Protein AF-A0A839LQD0-F1 (afdb_monomer_lite)

Radius of gyration: 14.92 Å; chains: 1; bounding box: 35×22×40 Å

Structure (mmCIF, N/CA/C/O backbone):
data_AF-A0A839LQD0-F1
#
_entry.id   AF-A0A839LQD0-F1
#
loop_
_atom_site.group_PDB
_atom_site.id
_atom_site.type_symbol
_atom_site.label_atom_id
_atom_site.label_alt_id
_atom_site.label_comp_id
_atom_site.label_asym_id
_atom_site.label_entity_id
_atom_site.label_seq_id
_atom_site.pdbx_PDB_ins_code
_atom_site.Cartn_x
_atom_site.Cartn_y
_atom_site.Cartn_z
_atom_site.occupancy
_atom_site.B_iso_or_equiv
_atom_site.auth_seq_id
_atom_site.auth_comp_id
_atom_site.auth_asym_id
_atom_site.auth_atom_id
_atom_site.pdbx_PDB_model_num
ATOM 1 N N . MET A 1 1 ? -11.659 -6.940 -5.621 1.00 69.25 1 MET A N 1
ATOM 2 C CA . MET A 1 1 ? -10.684 -6.035 -4.963 1.00 69.25 1 MET A CA 1
ATOM 3 C C . MET A 1 1 ? -10.480 -6.490 -3.524 1.00 69.25 1 MET A C 1
ATOM 5 O O . MET A 1 1 ? -11.481 -6.711 -2.850 1.00 69.25 1 MET A O 1
ATOM 9 N N . SER A 1 2 ? -9.234 -6.681 -3.073 1.00 87.19 2 SER A N 1
ATOM 10 C CA . SER A 1 2 ? -8.963 -7.249 -1.742 1.00 87.19 2 SER A CA 1
ATOM 11 C C . SER A 1 2 ? -9.320 -6.270 -0.604 1.00 87.19 2 SER A C 1
ATOM 13 O O . SER A 1 2 ? -9.179 -5.057 -0.786 1.00 87.19 2 SER A O 1
ATOM 15 N N . PRO A 1 3 ? -9.759 -6.758 0.575 1.00 89.25 3 PRO A N 1
ATOM 16 C CA . PRO A 1 3 ? -10.039 -5.907 1.739 1.00 89.25 3 PRO A CA 1
ATOM 17 C C . PRO A 1 3 ? -8.834 -5.067 2.181 1.00 89.25 3 PRO A C 1
ATOM 19 O O . PRO A 1 3 ? -8.978 -3.891 2.495 1.00 89.25 3 PRO A O 1
ATOM 22 N N . LEU A 1 4 ? -7.627 -5.640 2.115 1.00 87.38 4 LEU A N 1
ATOM 23 C CA . LEU A 1 4 ? -6.383 -4.936 2.430 1.00 87.38 4 LEU A CA 1
ATOM 24 C C . LEU A 1 4 ? -6.131 -3.759 1.479 1.00 87.38 4 LEU A C 1
ATOM 26 O O . LEU A 1 4 ? -5.774 -2.675 1.929 1.00 87.38 4 LEU A O 1
ATOM 30 N N . ALA A 1 5 ? -6.358 -3.947 0.175 1.00 88.38 5 ALA A N 1
ATOM 31 C CA . ALA A 1 5 ? -6.206 -2.869 -0.798 1.00 88.38 5 ALA A CA 1
ATOM 32 C C . ALA A 1 5 ? -7.203 -1.732 -0.538 1.00 88.38 5 ALA A C 1
ATOM 34 O O . ALA A 1 5 ? -6.844 -0.564 -0.657 1.00 88.38 5 ALA A O 1
ATOM 35 N N . LYS A 1 6 ? -8.441 -2.058 -0.140 1.00 91.19 6 LYS A N 1
ATOM 36 C CA . LYS A 1 6 ? -9.430 -1.045 0.258 1.00 91.19 6 LYS A CA 1
ATOM 37 C C . LYS A 1 6 ? -8.959 -0.253 1.480 1.00 91.19 6 LYS A C 1
ATOM 39 O O . LYS A 1 6 ? -9.038 0.967 1.449 1.00 91.19 6 LYS A O 1
ATOM 44 N N . ALA A 1 7 ? -8.417 -0.923 2.499 1.00 91.00 7 ALA A N 1
ATOM 45 C CA . ALA A 1 7 ? -7.908 -0.269 3.705 1.00 91.00 7 ALA A CA 1
ATOM 46 C C . ALA A 1 7 ? -6.734 0.683 3.409 1.00 91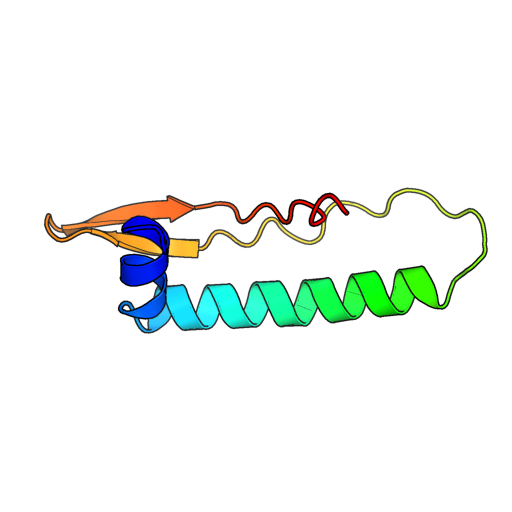.00 7 ALA A C 1
ATOM 48 O O . ALA A 1 7 ? -6.748 1.829 3.847 1.00 91.00 7 ALA A O 1
ATOM 49 N N . VAL A 1 8 ? -5.765 0.257 2.590 1.00 90.19 8 VAL A N 1
ATOM 50 C CA . VAL A 1 8 ? -4.635 1.112 2.173 1.00 90.19 8 VAL A CA 1
ATOM 51 C C . VAL A 1 8 ? -5.103 2.346 1.401 1.00 90.19 8 VAL A C 1
ATOM 53 O O . VAL A 1 8 ? -4.539 3.422 1.564 1.00 90.19 8 VAL A O 1
ATOM 56 N N . LEU A 1 9 ? -6.129 2.213 0.559 1.00 91.19 9 LEU A N 1
ATOM 57 C CA . LEU A 1 9 ? -6.663 3.341 -0.209 1.00 91.19 9 LEU A CA 1
ATOM 58 C C . LEU A 1 9 ? -7.576 4.263 0.610 1.00 91.19 9 LEU A C 1
ATOM 60 O O . LEU A 1 9 ? -7.793 5.402 0.189 1.00 91.19 9 LEU A O 1
ATOM 64 N N . ALA A 1 10 ? -8.109 3.781 1.733 1.00 91.69 10 ALA A N 1
ATOM 65 C CA . ALA A 1 10 ? -8.922 4.559 2.662 1.00 91.69 10 ALA A CA 1
ATOM 66 C C . ALA A 1 10 ? -8.067 5.378 3.647 1.00 91.69 10 ALA A C 1
ATOM 68 O O . ALA A 1 10 ? -8.470 6.479 4.012 1.00 91.69 10 ALA A O 1
ATOM 69 N N . ASP A 1 11 ? -6.888 4.884 4.042 1.00 90.88 11 ASP A N 1
ATOM 70 C CA . ASP A 1 11 ? -5.944 5.609 4.902 1.00 90.88 11 ASP A CA 1
ATOM 71 C C . ASP A 1 11 ? -5.152 6.664 4.085 1.00 90.88 11 ASP A C 1
ATOM 73 O O . ASP A 1 11 ? -4.438 6.307 3.141 1.00 90.88 11 ASP A O 1
ATOM 77 N N . PRO A 1 12 ? -5.248 7.973 4.409 1.00 90.00 12 PRO A N 1
ATOM 78 C CA . PRO A 1 12 ? -4.580 9.029 3.642 1.00 90.00 12 PRO A CA 1
ATOM 79 C C . PRO A 1 12 ? -3.050 8.918 3.611 1.00 90.00 12 PRO A C 1
ATOM 81 O O . PRO A 1 12 ? -2.437 9.224 2.582 1.00 90.00 12 PRO A O 1
ATOM 84 N N . LEU A 1 13 ? -2.434 8.478 4.712 1.00 89.62 13 LEU A N 1
ATOM 85 C CA . LEU A 1 13 ? -0.986 8.319 4.824 1.00 89.62 13 LEU A CA 1
ATOM 86 C C . LEU A 1 13 ? -0.531 7.119 3.993 1.00 89.62 13 LEU A C 1
ATOM 88 O O . LEU A 1 13 ? 0.344 7.262 3.133 1.00 89.62 13 LEU A O 1
ATOM 92 N N . ALA A 1 14 ? -1.177 5.969 4.194 1.00 90.12 14 ALA A N 1
ATOM 93 C CA . ALA A 1 14 ? -0.859 4.739 3.476 1.00 90.12 14 ALA A CA 1
ATOM 94 C C . ALA A 1 14 ? -1.043 4.919 1.960 1.00 90.12 14 ALA A C 1
ATOM 96 O O . ALA A 1 14 ? -0.210 4.484 1.158 1.00 90.12 14 ALA A O 1
ATOM 97 N N . LYS A 1 15 ? -2.093 5.640 1.550 1.00 90.56 15 LYS A N 1
ATOM 98 C CA . LYS A 1 15 ? -2.335 6.015 0.153 1.00 90.56 15 LYS A CA 1
ATOM 99 C C . LYS A 1 15 ? -1.229 6.911 -0.409 1.00 90.56 15 LYS A C 1
ATOM 101 O O . LYS A 1 15 ? -0.810 6.712 -1.551 1.00 90.56 15 LYS A O 1
ATOM 106 N N . GLY A 1 16 ? -0.758 7.894 0.358 1.00 89.38 16 GLY A N 1
ATOM 107 C CA . GLY A 1 16 ? 0.356 8.763 -0.035 1.00 89.38 16 GLY A CA 1
ATOM 108 C C . GLY A 1 16 ? 1.652 7.979 -0.246 1.00 89.38 16 GLY A C 1
ATOM 109 O O . GLY A 1 16 ? 2.289 8.106 -1.293 1.00 89.38 16 GLY A O 1
ATOM 110 N N . GLN A 1 17 ? 1.983 7.095 0.696 1.00 89.62 17 GLN A N 1
ATOM 111 C CA . GLN A 1 17 ? 3.153 6.214 0.623 1.00 89.62 17 GLN A CA 1
ATOM 112 C C . GLN A 1 17 ? 3.073 5.256 -0.573 1.00 89.62 17 GLN A C 1
ATOM 114 O O . GLN A 1 17 ? 4.05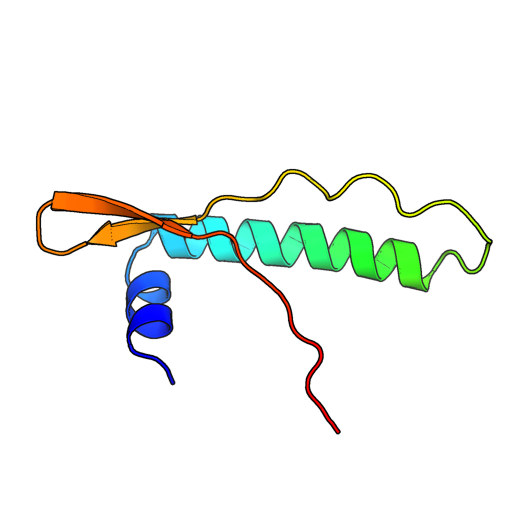6 5.093 -1.297 1.00 89.62 17 GLN A O 1
ATOM 119 N N . LEU A 1 18 ? 1.890 4.691 -0.848 1.00 88.12 18 LEU A N 1
ATOM 120 C CA . LEU A 1 18 ? 1.664 3.862 -2.034 1.00 88.12 18 LEU A CA 1
ATOM 121 C C . LEU A 1 18 ? 1.902 4.645 -3.333 1.00 88.12 18 LEU A C 1
ATOM 123 O O . LEU A 1 18 ? 2.572 4.145 -4.235 1.00 88.12 18 LEU A O 1
ATOM 127 N N . ARG A 1 19 ? 1.381 5.876 -3.441 1.00 88.31 19 ARG A N 1
ATOM 128 C CA . ARG A 1 19 ? 1.602 6.728 -4.624 1.00 88.31 19 ARG A CA 1
ATOM 129 C C . ARG A 1 19 ? 3.080 7.046 -4.823 1.00 88.31 19 ARG A C 1
ATOM 131 O O . ARG A 1 19 ? 3.559 6.964 -5.950 1.00 88.31 19 ARG A O 1
ATOM 138 N N . HIS A 1 20 ? 3.789 7.374 -3.746 1.00 85.69 20 HIS A N 1
ATOM 139 C CA . HIS A 1 20 ? 5.222 7.655 -3.783 1.00 85.69 20 HIS A CA 1
ATOM 140 C C . HIS A 1 20 ? 6.029 6.438 -4.258 1.00 85.69 20 HIS A C 1
ATOM 142 O O . HIS A 1 20 ? 6.856 6.559 -5.160 1.00 85.69 20 HIS A O 1
ATOM 148 N N . TYR A 1 21 ? 5.722 5.250 -3.727 1.00 84.62 21 TYR A N 1
ATOM 149 C CA . TYR A 1 21 ? 6.334 3.997 -4.172 1.00 84.62 21 TYR A CA 1
ATOM 150 C C . TYR A 1 21 ? 6.118 3.748 -5.672 1.00 84.62 21 TYR A C 1
ATOM 152 O O . TYR A 1 21 ? 7.069 3.464 -6.402 1.00 84.62 21 TYR A O 1
ATOM 160 N N . LEU A 1 22 ? 4.875 3.878 -6.150 1.00 83.50 22 LEU A N 1
ATOM 161 C CA . LEU A 1 22 ? 4.551 3.656 -7.561 1.00 83.50 22 LEU A CA 1
ATOM 162 C C . LEU A 1 22 ? 5.243 4.677 -8.477 1.00 83.50 22 LEU A C 1
ATOM 164 O O . LEU A 1 22 ? 5.745 4.291 -9.532 1.00 83.50 22 LEU A O 1
ATOM 168 N N . ALA A 1 23 ? 5.328 5.946 -8.062 1.00 81.44 23 ALA A N 1
ATOM 169 C CA . ALA A 1 23 ? 6.027 6.990 -8.808 1.00 81.44 23 ALA A CA 1
ATOM 170 C C . ALA A 1 23 ? 7.532 6.691 -8.930 1.00 81.44 23 ALA A C 1
ATOM 172 O O . ALA A 1 23 ? 8.047 6.630 -10.048 1.00 81.44 23 ALA A O 1
ATOM 173 N N . HIS A 1 24 ? 8.223 6.402 -7.822 1.00 73.44 24 HIS A N 1
ATOM 174 C CA . HIS A 1 24 ? 9.653 6.071 -7.856 1.00 73.44 24 HIS A CA 1
ATOM 175 C C . HIS A 1 24 ? 9.958 4.789 -8.631 1.00 73.44 24 HIS A C 1
ATOM 177 O O . HIS A 1 24 ? 10.901 4.758 -9.420 1.00 73.44 24 HIS A O 1
ATOM 183 N N . LYS A 1 25 ? 9.143 3.740 -8.484 1.00 68.00 25 LYS A N 1
ATOM 184 C CA . LYS A 1 25 ? 9.356 2.505 -9.246 1.00 68.00 25 LYS A CA 1
ATOM 185 C C . LYS A 1 25 ? 9.093 2.694 -10.737 1.00 68.00 25 LYS A C 1
ATOM 187 O O . LYS A 1 25 ? 9.805 2.102 -11.540 1.00 68.00 25 LYS A O 1
ATOM 192 N N . SER A 1 26 ? 8.107 3.511 -11.118 1.00 60.00 26 SER A N 1
ATOM 193 C CA . SER A 1 26 ? 7.867 3.838 -12.529 1.00 60.00 26 SER A CA 1
ATOM 194 C C . SER A 1 26 ? 9.041 4.602 -13.143 1.00 60.00 26 SER A C 1
ATOM 196 O O . SER A 1 26 ? 9.437 4.285 -14.259 1.00 60.00 26 SER A O 1
ATOM 198 N N . ALA A 1 27 ? 9.673 5.509 -12.388 1.00 59.94 27 ALA A N 1
ATOM 199 C CA . ALA A 1 27 ? 10.881 6.205 -12.819 1.00 59.94 27 ALA A CA 1
ATOM 200 C C . ALA A 1 27 ? 12.067 5.245 -13.012 1.00 59.94 27 ALA A C 1
ATOM 202 O O . ALA A 1 27 ? 12.787 5.364 -13.999 1.00 59.94 27 ALA A O 1
ATOM 203 N N . ILE A 1 28 ? 12.244 4.269 -12.117 1.00 58.81 28 ILE A N 1
ATOM 204 C CA . ILE A 1 28 ? 13.328 3.276 -12.206 1.00 58.81 28 ILE A CA 1
ATOM 205 C C . ILE A 1 28 ? 13.071 2.267 -13.335 1.00 58.81 28 ILE A C 1
ATOM 207 O O . ILE A 1 28 ? 13.979 1.953 -14.096 1.00 58.81 28 ILE A O 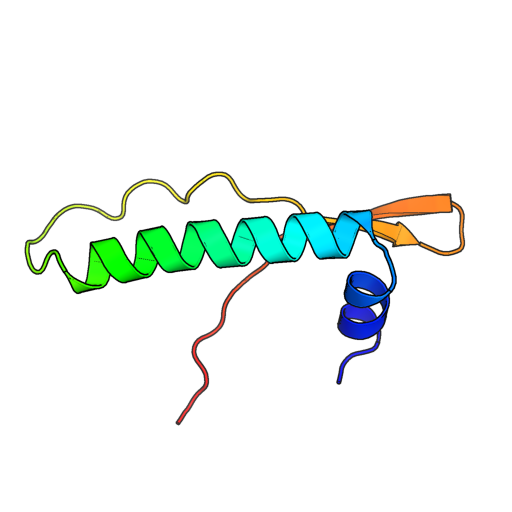1
ATOM 211 N N . ALA A 1 29 ? 11.830 1.803 -13.505 1.00 60.06 29 ALA A N 1
ATOM 212 C CA . ALA A 1 29 ? 11.458 0.913 -14.606 1.00 60.06 29 ALA A CA 1
ATOM 213 C C . ALA A 1 29 ? 11.547 1.609 -15.977 1.00 60.06 29 ALA A C 1
ATOM 215 O O . ALA A 1 29 ? 11.976 0.986 -16.942 1.00 60.06 29 ALA A O 1
ATOM 216 N N . ALA A 1 30 ? 11.189 2.895 -16.067 1.00 55.88 30 ALA A N 1
ATOM 217 C CA . ALA A 1 30 ? 11.345 3.687 -17.287 1.00 55.88 30 ALA A CA 1
ATOM 218 C C . ALA A 1 30 ? 12.824 3.916 -17.641 1.00 55.88 30 ALA A C 1
ATOM 220 O O . ALA A 1 30 ? 13.194 3.800 -18.806 1.00 55.88 30 ALA A O 1
ATOM 221 N N . GLN A 1 31 ? 13.680 4.165 -16.644 1.00 52.78 31 GLN A N 1
ATOM 222 C CA . GLN A 1 31 ? 15.129 4.295 -16.842 1.00 52.78 31 GLN A CA 1
ATOM 223 C C . GLN A 1 31 ? 15.792 2.963 -17.232 1.00 52.78 31 GLN A C 1
ATOM 225 O O . GLN A 1 31 ? 16.676 2.949 -18.089 1.00 52.78 31 GLN A O 1
ATOM 230 N N . ALA A 1 32 ? 15.320 1.838 -16.680 1.00 54.69 32 ALA A N 1
ATOM 231 C CA . ALA A 1 32 ? 15.759 0.499 -17.077 1.00 54.69 32 ALA A CA 1
ATOM 232 C C . ALA A 1 32 ? 15.309 0.132 -18.504 1.00 54.69 32 ALA A C 1
ATOM 234 O O . ALA A 1 32 ? 16.065 -0.482 -19.247 1.00 54.69 32 ALA A O 1
ATOM 235 N N . ALA A 1 33 ? 14.108 0.548 -18.922 1.00 50.97 33 ALA A N 1
ATOM 236 C CA . ALA A 1 33 ? 13.606 0.315 -20.279 1.00 50.97 33 ALA A CA 1
ATOM 237 C C . ALA A 1 33 ? 14.313 1.165 -21.355 1.00 50.97 33 ALA A C 1
ATOM 239 O O . ALA A 1 33 ? 14.249 0.825 -22.534 1.00 50.97 33 ALA A O 1
ATOM 240 N N . GLN A 1 34 ? 14.981 2.258 -20.968 1.00 50.53 34 GLN A N 1
ATOM 241 C CA . GLN A 1 34 ? 15.759 3.119 -21.870 1.00 50.53 34 GLN A CA 1
ATOM 242 C C . GLN A 1 34 ? 17.254 2.767 -21.913 1.00 50.53 34 GLN A C 1
ATOM 244 O O . GLN A 1 34 ? 17.954 3.207 -22.822 1.00 50.53 34 GLN A O 1
ATOM 249 N N . SER A 1 35 ? 17.738 1.956 -20.969 1.00 44.25 35 SER A N 1
ATOM 250 C CA . SER A 1 35 ? 19.137 1.530 -20.887 1.00 44.25 35 SER A CA 1
ATOM 251 C C . SER A 1 35 ? 19.268 0.061 -21.283 1.00 44.25 35 SER A C 1
ATOM 253 O O . SER A 1 35 ? 19.393 -0.823 -20.441 1.00 44.25 35 SER A O 1
ATOM 255 N N . SER A 1 36 ? 19.249 -0.225 -22.584 1.00 52.28 36 SER A N 1
ATOM 256 C CA . SER A 1 36 ? 19.697 -1.512 -23.125 1.00 52.28 36 SER A CA 1
ATOM 257 C C . SER A 1 36 ? 21.225 -1.578 -23.093 1.00 52.28 36 SER A C 1
ATOM 259 O O . SER A 1 36 ? 21.892 -1.495 -24.123 1.00 52.28 36 SER A O 1
ATOM 261 N N . THR A 1 37 ? 21.809 -1.655 -21.903 1.00 46.12 37 THR A N 1
ATOM 262 C CA . THR A 1 37 ? 23.208 -2.049 -21.728 1.00 46.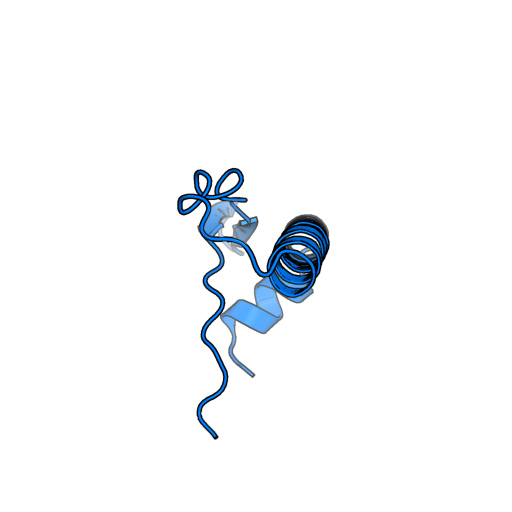12 37 THR A CA 1
ATOM 263 C C . THR A 1 37 ? 23.349 -2.732 -20.379 1.00 46.12 37 THR A C 1
ATOM 265 O O . THR A 1 37 ? 22.920 -2.211 -19.355 1.00 46.12 37 THR A O 1
ATOM 268 N N . ASP A 1 38 ? 23.910 -3.932 -20.446 1.00 48.44 38 ASP A N 1
ATOM 269 C CA . ASP A 1 38 ? 24.279 -4.844 -19.372 1.00 48.44 38 ASP A CA 1
ATOM 270 C C . ASP A 1 38 ? 24.946 -4.098 -18.198 1.00 48.44 38 ASP A C 1
ATOM 272 O O . ASP A 1 38 ? 26.124 -3.747 -18.241 1.00 48.44 38 ASP A O 1
ATOM 276 N N . ALA A 1 39 ? 24.165 -3.770 -17.170 1.00 45.00 39 ALA A N 1
ATOM 277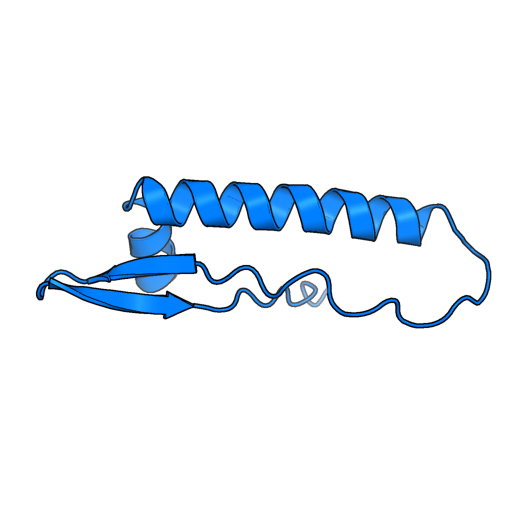 C CA . ALA A 1 39 ? 24.633 -3.138 -15.943 1.00 45.00 39 ALA A CA 1
ATOM 278 C C . ALA A 1 39 ? 23.830 -3.713 -14.767 1.00 45.00 39 ALA A C 1
ATOM 280 O O . ALA A 1 39 ? 22.631 -3.973 -14.910 1.00 45.00 39 ALA A O 1
ATOM 281 N N . PRO A 1 40 ? 24.497 -3.989 -13.631 1.00 40.97 40 PRO A N 1
ATOM 282 C CA . PRO A 1 40 ? 24.028 -4.935 -12.627 1.00 40.97 40 PRO A CA 1
ATOM 283 C C . PRO A 1 40 ? 22.706 -4.478 -12.017 1.00 40.97 40 PRO A C 1
ATOM 285 O O . PRO A 1 40 ? 22.407 -3.287 -12.013 1.00 40.97 40 PRO A O 1
ATOM 288 N N . ALA A 1 41 ? 21.936 -5.435 -11.484 1.00 50.56 41 ALA A N 1
ATOM 289 C CA . ALA A 1 41 ? 20.713 -5.203 -10.723 1.00 50.56 41 ALA A CA 1
ATOM 290 C C . ALA A 1 41 ? 20.983 -4.204 -9.587 1.00 50.56 41 ALA A C 1
ATOM 292 O O . ALA A 1 41 ? 21.357 -4.589 -8.479 1.00 50.56 41 ALA A O 1
ATOM 293 N N . ALA A 1 42 ? 20.852 -2.916 -9.906 1.00 46.19 42 ALA A N 1
ATOM 294 C CA . ALA A 1 42 ? 21.112 -1.826 -8.994 1.00 46.19 42 ALA A CA 1
ATOM 295 C C . ALA A 1 42 ? 20.190 -2.013 -7.795 1.00 46.19 42 ALA A C 1
ATOM 297 O O . ALA A 1 42 ? 18.990 -2.265 -7.945 1.00 46.19 42 ALA A O 1
ATOM 298 N N . GLU A 1 43 ? 20.824 -1.985 -6.630 1.00 47.38 43 GLU A N 1
ATOM 299 C CA . GLU A 1 43 ? 20.276 -2.223 -5.307 1.00 47.38 43 GLU A CA 1
ATOM 300 C C . GLU A 1 43 ? 18.817 -1.779 -5.205 1.00 47.38 43 GLU A C 1
ATOM 302 O O . GLU A 1 43 ? 18.462 -0.656 -5.569 1.00 47.38 43 GLU A O 1
ATOM 307 N N . SER A 1 44 ? 17.967 -2.698 -4.732 1.00 48.09 44 SER A N 1
ATOM 308 C CA . SER A 1 44 ? 16.531 -2.471 -4.580 1.00 48.09 44 SER A CA 1
ATOM 309 C C . SER A 1 44 ? 16.281 -1.085 -3.979 1.00 48.09 44 SER A C 1
ATOM 311 O O . SER A 1 44 ? 16.707 -0.841 -2.847 1.00 48.09 44 SER A O 1
ATOM 313 N N . PRO A 1 45 ? 15.604 -0.176 -4.701 1.00 49.94 45 PRO A N 1
ATOM 314 C CA . PRO A 1 45 ? 15.420 1.193 -4.255 1.00 49.94 45 PRO A CA 1
ATOM 315 C C . PRO A 1 45 ? 14.596 1.142 -2.976 1.00 49.94 45 PRO A C 1
ATOM 317 O O . PRO A 1 45 ? 13.441 0.720 -3.021 1.00 49.94 45 PRO A O 1
ATOM 320 N N . LEU A 1 46 ? 15.243 1.479 -1.854 1.00 53.28 46 LEU A N 1
ATOM 321 C CA . LEU A 1 46 ? 14.703 1.661 -0.503 1.00 53.28 46 LEU A CA 1
ATOM 322 C C . LEU A 1 46 ? 13.294 1.085 -0.347 1.00 53.28 46 LEU A C 1
ATOM 324 O O . LEU A 1 46 ? 12.319 1.762 -0.686 1.00 53.28 46 LEU A O 1
ATOM 328 N N . ALA A 1 47 ? 13.197 -0.160 0.137 1.00 58.22 47 ALA A N 1
ATOM 329 C CA . ALA A 1 47 ? 11.933 -0.841 0.403 1.00 58.22 47 ALA A CA 1
ATOM 330 C C . ALA A 1 47 ? 10.949 0.133 1.072 1.00 58.22 47 ALA A C 1
ATOM 332 O O . ALA A 1 47 ? 11.056 0.425 2.263 1.00 58.22 47 ALA A O 1
ATOM 333 N N . THR A 1 48 ? 10.035 0.712 0.286 1.00 68.56 48 THR A N 1
ATOM 334 C CA . THR A 1 48 ? 9.131 1.738 0.801 1.00 68.56 48 THR A CA 1
ATOM 335 C C . THR A 1 48 ? 8.100 1.002 1.624 1.00 68.56 48 THR A C 1
ATOM 337 O O . THR A 1 48 ? 7.227 0.327 1.081 1.00 68.56 48 THR A O 1
ATOM 340 N N . VAL A 1 49 ? 8.241 1.083 2.940 1.00 81.81 49 VAL A N 1
ATOM 341 C CA . VAL A 1 49 ? 7.283 0.498 3.865 1.00 81.81 49 VAL A CA 1
ATOM 342 C C . VAL A 1 49 ? 6.042 1.382 3.873 1.00 81.81 49 VAL A C 1
ATOM 344 O O . VAL A 1 49 ? 6.118 2.566 4.196 1.00 81.81 49 VAL A O 1
ATOM 347 N N . ILE A 1 50 ? 4.900 0.806 3.509 1.00 86.00 50 ILE A N 1
ATOM 348 C CA . ILE A 1 50 ? 3.593 1.432 3.688 1.00 86.00 50 ILE A CA 1
ATOM 349 C C . ILE A 1 50 ? 3.132 1.122 5.107 1.00 86.00 50 ILE A C 1
ATOM 351 O O . ILE A 1 50 ? 2.981 -0.041 5.491 1.00 86.00 50 ILE A O 1
ATOM 355 N N . GLU A 1 51 ? 2.902 2.165 5.883 1.00 91.81 51 GLU A N 1
ATOM 356 C CA . GLU A 1 51 ? 2.343 2.084 7.219 1.00 91.81 51 GLU A CA 1
ATOM 357 C C . GLU A 1 51 ? 0.828 2.255 7.136 1.00 91.81 51 GLU A C 1
ATOM 359 O O . GLU A 1 51 ? 0.326 3.279 6.683 1.00 91.81 51 GLU A O 1
ATOM 364 N N . LEU A 1 52 ? 0.093 1.237 7.573 1.00 90.25 52 LEU A N 1
ATOM 365 C CA . LEU A 1 52 ? -1.363 1.249 7.625 1.00 90.25 52 LEU A CA 1
ATOM 366 C C . LEU A 1 52 ? -1.815 1.206 9.081 1.00 90.25 52 LEU A C 1
ATOM 368 O O . LEU A 1 52 ? -1.483 0.253 9.797 1.00 90.25 52 LEU A O 1
ATOM 372 N N . LYS A 1 53 ? -2.609 2.184 9.520 1.00 85.06 53 LYS A N 1
ATOM 373 C CA . LYS A 1 53 ? -3.264 2.100 10.829 1.00 85.06 53 LYS A CA 1
ATOM 374 C C . LYS A 1 53 ? -4.433 1.122 10.745 1.00 85.06 53 LYS A C 1
ATOM 376 O O . LYS A 1 53 ? -5.322 1.274 9.917 1.00 85.06 53 LYS A O 1
ATOM 381 N N . ALA A 1 54 ? -4.409 0.091 11.581 1.00 79.00 54 ALA A N 1
ATOM 382 C CA . ALA A 1 54 ? -5.526 -0.828 11.743 1.00 79.00 54 ALA A CA 1
ATOM 383 C C . ALA A 1 54 ? -6.510 -0.293 12.792 1.00 79.00 54 ALA A C 1
ATOM 385 O O . ALA A 1 54 ? -6.107 0.398 13.730 1.00 79.00 54 ALA A O 1
ATOM 386 N N . ASP A 1 55 ? -7.774 -0.705 12.683 1.00 73.69 55 ASP A N 1
ATOM 387 C CA . ASP A 1 55 ? -8.896 -0.237 13.515 1.00 73.69 55 ASP A CA 1
ATOM 388 C C . ASP A 1 55 ? -8.707 -0.458 15.034 1.00 73.69 55 ASP A C 1
ATOM 390 O O . ASP A 1 55 ? -9.402 0.137 15.847 1.00 73.69 55 ASP A O 1
ATOM 394 N N . GLY A 1 56 ? -7.725 -1.270 15.442 1.00 77.06 56 GLY A N 1
ATOM 395 C CA . GLY A 1 56 ? -7.342 -1.503 16.841 1.00 77.06 56 GLY A CA 1
ATOM 396 C C . GLY A 1 56 ? -6.158 -0.667 17.346 1.00 77.06 56 GLY A C 1
ATOM 397 O O . GLY A 1 56 ? -5.465 -1.108 18.262 1.00 77.06 56 GLY A O 1
ATOM 398 N N . GLY A 1 57 ? -5.837 0.462 16.705 1.00 77.75 57 GLY A N 1
ATOM 399 C CA . GLY A 1 57 ? -4.729 1.351 17.098 1.00 77.75 57 GLY A CA 1
ATOM 400 C C . GLY A 1 57 ? -3.324 0.811 16.794 1.00 77.75 57 GLY A C 1
ATOM 401 O O . GLY A 1 57 ? -2.326 1.439 17.140 1.00 77.75 57 GLY A O 1
ATOM 402 N N . ARG A 1 58 ? -3.226 -0.349 16.136 1.00 83.38 58 ARG A N 1
ATOM 403 C CA . ARG A 1 58 ? -1.953 -0.970 15.746 1.00 83.38 58 ARG A CA 1
ATOM 404 C C . ARG A 1 58 ? -1.557 -0.531 14.342 1.00 83.38 58 ARG A C 1
ATOM 406 O O . ARG A 1 58 ? -2.375 -0.583 13.428 1.00 83.38 58 ARG A O 1
ATOM 413 N N . THR A 1 59 ? -0.288 -0.191 14.146 1.00 87.62 59 THR A N 1
ATOM 414 C CA . THR A 1 59 ? 0.264 0.089 12.814 1.00 87.62 59 THR A CA 1
ATOM 415 C C . THR A 1 59 ? 0.795 -1.194 12.182 1.00 87.62 59 THR A C 1
ATOM 417 O O . THR A 1 59 ? 1.593 -1.912 12.785 1.00 87.62 59 THR A O 1
ATOM 420 N N . ARG A 1 60 ? 0.370 -1.488 10.952 1.00 88.31 60 ARG A N 1
ATOM 421 C CA . ARG A 1 60 ? 0.894 -2.585 10.132 1.00 88.31 60 ARG A CA 1
ATOM 422 C C . ARG A 1 60 ? 1.884 -2.029 9.116 1.00 88.31 60 ARG A C 1
ATOM 424 O O . ARG A 1 60 ? 1.573 -1.066 8.426 1.00 88.31 60 ARG A O 1
ATOM 431 N N . LYS A 1 61 ? 3.045 -2.669 9.004 1.00 88.88 61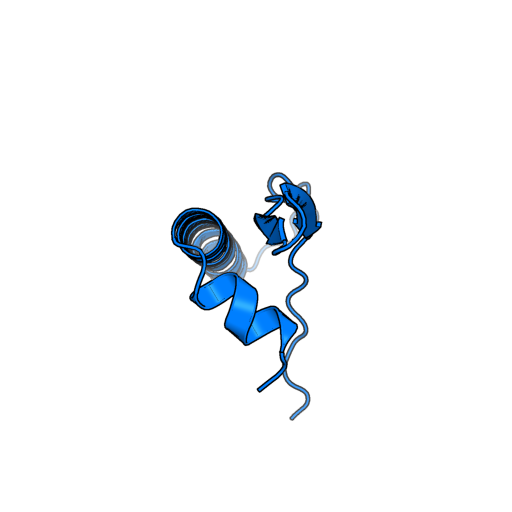 LYS A N 1
ATOM 432 C CA . LYS A 1 61 ? 4.068 -2.360 8.000 1.00 88.88 61 LYS A CA 1
ATOM 433 C C . LYS A 1 61 ? 3.906 -3.302 6.812 1.00 88.88 61 LYS A C 1
ATOM 435 O O . LYS A 1 61 ? 3.902 -4.519 6.995 1.00 88.88 61 LYS A O 1
ATOM 440 N N . LEU A 1 62 ? 3.730 -2.748 5.619 1.00 87.50 62 LEU A N 1
ATOM 441 C CA . LEU A 1 62 ? 3.524 -3.489 4.378 1.00 87.50 62 LEU A CA 1
ATOM 442 C C . LEU A 1 62 ? 4.645 -3.146 3.398 1.00 87.50 62 LEU A C 1
ATOM 444 O O . LEU A 1 62 ? 4.873 -1.975 3.111 1.00 87.50 62 LEU A O 1
ATOM 448 N N . THR A 1 63 ? 5.302 -4.161 2.846 1.00 85.06 63 THR A N 1
ATOM 449 C CA . THR A 1 63 ? 6.270 -3.983 1.757 1.00 85.06 63 THR A CA 1
ATOM 450 C C . THR A 1 63 ? 5.572 -4.288 0.434 1.00 85.06 63 THR A C 1
ATOM 452 O O . THR A 1 63 ? 5.131 -5.424 0.236 1.00 85.06 63 THR A O 1
ATOM 455 N N . PRO A 1 64 ? 5.421 -3.312 -0.473 1.00 76.75 64 PRO A N 1
ATOM 456 C CA . PRO A 1 64 ? 4.770 -3.547 -1.752 1.00 76.75 64 PRO A CA 1
ATOM 457 C C . PRO A 1 64 ? 5.614 -4.464 -2.639 1.00 76.75 64 PRO A C 1
ATOM 459 O O . PRO A 1 64 ? 6.812 -4.247 -2.813 1.00 76.75 64 PRO A O 1
ATOM 462 N N . VAL A 1 65 ? 4.964 -5.452 -3.254 1.00 77.75 65 VAL A N 1
ATOM 463 C CA . VAL A 1 65 ? 5.550 -6.302 -4.295 1.00 77.75 65 VAL A CA 1
ATOM 464 C C . VAL A 1 65 ? 4.736 -6.110 -5.567 1.00 77.75 65 VAL A C 1
ATOM 466 O O . VAL A 1 65 ? 3.511 -6.225 -5.551 1.00 77.75 65 VAL A O 1
ATOM 469 N N . VAL A 1 66 ? 5.411 -5.800 -6.674 1.00 69.75 66 VAL A N 1
ATOM 470 C CA . VAL A 1 66 ? 4.776 -5.709 -7.993 1.00 69.75 66 VAL A CA 1
ATOM 471 C C . VAL A 1 66 ? 4.992 -7.026 -8.711 1.00 69.75 66 VAL A C 1
ATOM 473 O O . VAL A 1 66 ? 6.123 -7.365 -9.049 1.00 69.75 66 VAL A O 1
ATOM 476 N N . VAL A 1 67 ? 3.903 -7.742 -8.958 1.00 71.44 67 VAL A N 1
ATOM 477 C CA . VAL A 1 67 ? 3.917 -8.971 -9.749 1.00 71.44 67 VAL A CA 1
ATOM 478 C C . VAL A 1 67 ? 3.488 -8.612 -11.174 1.00 71.44 67 VAL A C 1
ATOM 480 O O . VAL A 1 67 ? 2.443 -7.971 -11.330 1.00 71.44 67 VAL A O 1
ATOM 483 N N . PRO A 1 68 ? 4.268 -8.965 -12.213 1.00 68.94 68 PRO A N 1
ATOM 484 C CA . PRO A 1 68 ? 3.829 -8.832 -13.595 1.00 68.94 68 PRO A CA 1
ATOM 485 C C . PRO A 1 68 ? 2.493 -9.547 -13.784 1.00 68.94 68 PRO A C 1
ATOM 487 O O . PRO A 1 68 ? 2.299 -10.662 -13.296 1.00 68.94 68 PRO A O 1
ATOM 490 N N . ARG A 1 69 ? 1.554 -8.905 -14.479 1.00 69.56 69 ARG A N 1
ATOM 491 C CA . ARG A 1 69 ? 0.296 -9.558 -14.831 1.00 69.56 69 ARG A CA 1
ATOM 492 C C . ARG A 1 69 ? 0.622 -10.686 -15.814 1.00 69.56 69 ARG A C 1
ATOM 494 O O . ARG A 1 69 ? 1.173 -10.407 -16.873 1.00 69.56 69 ARG A O 1
ATOM 501 N N . ALA A 1 70 ? 0.312 -11.930 -15.451 1.00 62.91 70 ALA A N 1
ATOM 502 C CA . ALA A 1 70 ? 0.364 -13.043 -16.394 1.00 62.91 70 ALA A CA 1
ATOM 503 C C . ALA A 1 70 ? -0.596 -12.755 -17.563 1.00 62.91 70 ALA A C 1
ATOM 505 O O . ALA A 1 70 ? -1.686 -12.222 -17.327 1.00 62.91 70 ALA A O 1
ATOM 506 N N . ALA A 1 71 ? -0.127 -13.026 -18.784 1.00 56.53 71 ALA A N 1
ATOM 507 C CA . ALA A 1 71 ? -0.843 -12.774 -20.034 1.00 56.53 71 ALA A CA 1
ATOM 508 C C . ALA A 1 71 ? -2.164 -13.550 -20.112 1.00 56.53 71 ALA A C 1
ATOM 510 O O . ALA A 1 71 ? -2.187 -14.713 -19.647 1.00 56.53 71 ALA A O 1
#

pLDDT: mean 72.95, std 16.39, range [40.97, 91.81]

Sequence (71 aa):
MSPLAKAVLADPLAKGQLRHYLAHKSAIAAQAAQSSTDAPAAESPLATVIELKADGGRTRKLTPVVVPRAA

Foldseek 3Di:
DDPVVVQLCVDPQSVVLVVVVVVVVVVVVVVVVVDPDDDDPPPDPPQRWRWGQDPVRDTDTDGDDDDPDDD

Secondary structure (DSSP, 8-state):
--HHHHHHHHSHHHHHHHHHHHHHHHHHHHHHHH--S-----------PEEEE-TTSPEEEE----PPPP-